Protein AF-A0A093JA53-F1 (afdb_monomer_lite)

pLDDT: mean 82.23, std 18.37, range [38.56, 96.62]

Sequence (67 aa):
VMGDGLANQINNPEVEVDITKPDMTIRQQIMQLKIMTNRLGNANIGNDVDFQDASEFSITGEVHGRG

Foldseek 3Di:
DFDDDLVRCCPPPVDHGDSVDDDVVVVVVVVVVVLVVVLVVCVVVVHDSPPPDPPVPPPPPPPPDDD

Organism: Fulmarus glacialis (NCBI:txid30455)

Radius of gyration: 17.84 Å; chains: 1; bounding box: 41×16×49 Å

Structure (mmCIF, N/CA/C/O backbone):
data_AF-A0A093JA53-F1
#
_entry.id   AF-A0A093JA53-F1
#
loop_
_atom_site.group_PDB
_atom_site.id
_atom_site.type_symbol
_atom_site.label_atom_id
_ato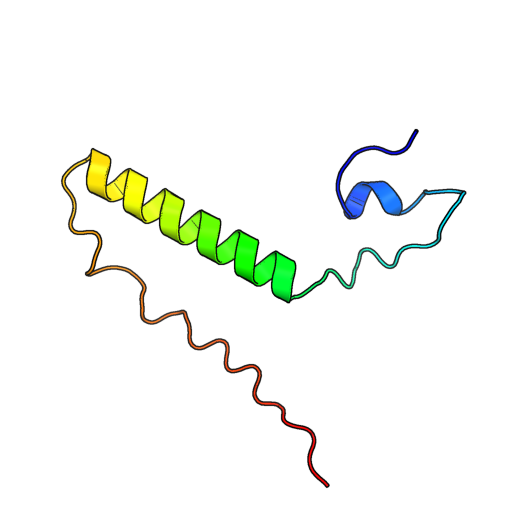m_site.label_alt_id
_atom_site.label_comp_id
_atom_site.label_asym_id
_atom_site.label_entity_id
_atom_site.label_seq_id
_atom_site.pdbx_PDB_ins_code
_atom_site.Cartn_x
_atom_site.Cartn_y
_atom_site.Cartn_z
_atom_site.occupancy
_atom_site.B_iso_or_equiv
_atom_site.auth_seq_id
_atom_site.auth_comp_id
_atom_site.auth_asym_id
_atom_site.auth_atom_id
_atom_site.pdbx_PDB_model_num
ATOM 1 N N . VAL A 1 1 ? -21.288 -1.029 9.963 1.00 80.50 1 VAL A N 1
ATOM 2 C CA . VAL A 1 1 ? -20.089 -1.705 9.413 1.00 80.50 1 VAL A CA 1
ATOM 3 C C . VAL A 1 1 ? -18.959 -0.688 9.414 1.00 80.50 1 VAL A C 1
ATOM 5 O O . VAL A 1 1 ? -19.233 0.455 9.066 1.00 80.50 1 VAL A O 1
ATOM 8 N N . MET A 1 2 ? -17.763 -1.047 9.888 1.00 89.75 2 MET A N 1
ATOM 9 C CA . MET A 1 2 ? -16.602 -0.142 9.899 1.00 89.75 2 MET A CA 1
ATOM 10 C C . MET A 1 2 ? -15.994 -0.021 8.497 1.00 89.75 2 MET A C 1
ATOM 12 O O . MET A 1 2 ? -16.126 -0.945 7.698 1.00 89.75 2 MET A O 1
ATOM 16 N N . GLY A 1 3 ? -15.348 1.108 8.198 1.00 92.69 3 GLY A N 1
ATOM 17 C CA . GLY A 1 3 ? -14.596 1.279 6.950 1.00 92.69 3 GLY A CA 1
ATOM 18 C C . GLY A 1 3 ? -13.292 0.471 6.936 1.00 92.69 3 GLY A C 1
ATOM 19 O O . GLY A 1 3 ? -12.778 0.088 7.989 1.00 92.69 3 GLY A O 1
ATOM 20 N N . ASP A 1 4 ? -12.738 0.247 5.744 1.00 94.81 4 ASP A N 1
ATOM 21 C CA . ASP A 1 4 ? -11.502 -0.522 5.565 1.00 94.81 4 ASP A CA 1
ATOM 22 C C . ASP A 1 4 ? -10.265 0.209 6.102 1.00 94.81 4 ASP A C 1
ATOM 24 O O . ASP A 1 4 ? -10.176 1.436 6.072 1.00 94.81 4 ASP A O 1
ATOM 28 N N . GLY A 1 5 ? -9.260 -0.554 6.531 1.00 94.19 5 GLY A N 1
ATOM 29 C CA . GLY A 1 5 ? -7.971 -0.024 6.977 1.00 94.19 5 GLY A CA 1
ATOM 30 C C . GLY A 1 5 ? -7.908 0.322 8.468 1.00 94.19 5 GLY A C 1
ATOM 31 O O . GLY A 1 5 ? -8.914 0.591 9.123 1.00 94.19 5 GLY A O 1
ATOM 32 N N . LEU A 1 6 ? -6.684 0.315 9.011 1.00 95.31 6 LEU A N 1
ATOM 33 C CA . LEU A 1 6 ? -6.435 0.386 10.456 1.00 95.31 6 LEU A CA 1
ATOM 34 C C . LEU A 1 6 ? -6.983 1.665 11.108 1.00 95.31 6 LEU A C 1
ATOM 36 O O . LEU A 1 6 ? -7.564 1.598 12.183 1.00 95.31 6 LEU A O 1
ATOM 40 N N . ALA A 1 7 ? -6.854 2.821 10.449 1.00 95.81 7 ALA A N 1
ATOM 41 C CA . ALA A 1 7 ? -7.312 4.102 10.997 1.00 95.81 7 ALA A CA 1
ATOM 42 C C . ALA A 1 7 ? -8.834 4.153 11.229 1.00 95.81 7 ALA A C 1
ATOM 44 O O . ALA A 1 7 ? -9.297 4.800 12.166 1.00 95.81 7 ALA A O 1
ATOM 45 N N . ASN A 1 8 ? -9.611 3.424 10.423 1.00 96.62 8 ASN A N 1
ATOM 46 C CA . ASN A 1 8 ? -11.067 3.372 10.544 1.00 96.62 8 ASN A CA 1
ATOM 47 C C . ASN A 1 8 ? -11.549 2.491 11.708 1.00 96.62 8 ASN A C 1
ATOM 49 O O . ASN A 1 8 ? -12.746 2.450 11.983 1.00 96.62 8 ASN A O 1
ATOM 53 N N . GLN A 1 9 ? -10.636 1.810 12.410 1.00 95.56 9 GLN A N 1
ATOM 54 C CA . GLN A 1 9 ? -10.957 0.938 13.541 1.00 95.56 9 GLN A CA 1
ATOM 55 C C . GLN A 1 9 ? -10.951 1.659 14.898 1.00 95.56 9 GLN A C 1
ATOM 57 O O . GLN A 1 9 ? -11.323 1.049 15.893 1.00 95.56 9 GLN A O 1
ATOM 62 N N . ILE A 1 10 ? -10.592 2.951 14.957 1.00 95.44 10 ILE A N 1
ATOM 63 C CA . ILE A 1 10 ? -10.493 3.704 16.224 1.00 95.44 10 ILE A CA 1
ATOM 64 C C . ILE A 1 10 ? -11.810 3.746 17.020 1.00 95.44 10 ILE A C 1
ATOM 66 O O . ILE A 1 10 ? -11.787 3.789 18.243 1.00 95.44 10 ILE A O 1
ATOM 70 N N . ASN A 1 11 ? -12.952 3.706 16.325 1.00 94.06 11 ASN A N 1
ATOM 71 C CA . ASN A 1 11 ? -14.293 3.735 16.917 1.00 94.06 11 ASN A CA 1
ATOM 72 C C . ASN A 1 11 ? -15.047 2.407 16.719 1.00 94.06 11 ASN A C 1
ATOM 74 O O . ASN A 1 11 ? -16.280 2.406 16.704 1.00 94.06 11 ASN A O 1
ATOM 78 N N . ASN A 1 12 ? -14.348 1.290 16.489 1.00 95.75 12 ASN A N 1
ATOM 79 C CA . ASN A 1 12 ? -15.008 -0.001 16.312 1.00 95.75 12 ASN A CA 1
ATOM 80 C C . ASN A 1 12 ? -15.616 -0.467 17.657 1.00 95.75 12 ASN A C 1
ATOM 82 O O . ASN A 1 12 ? -14.866 -0.703 18.601 1.00 95.75 12 ASN A O 1
ATOM 86 N N . PRO A 1 13 ? -16.954 -0.605 17.772 1.00 94.75 13 PRO A N 1
ATOM 87 C CA . PRO A 1 13 ? -17.603 -0.971 19.030 1.00 94.75 13 PRO A CA 1
ATOM 88 C C . PRO A 1 13 ? -17.390 -2.442 19.414 1.00 94.75 13 PRO A C 1
ATOM 90 O O . PRO A 1 13 ? -17.610 -2.795 20.567 1.00 94.75 13 PRO A O 1
ATOM 93 N N . GLU A 1 14 ? -16.975 -3.292 18.471 1.00 96.06 14 GLU A N 1
ATOM 94 C CA . GLU A 1 14 ? -16.798 -4.733 18.691 1.00 96.06 14 GLU A CA 1
ATOM 95 C C . GLU A 1 14 ? -15.376 -5.091 19.149 1.00 96.06 14 GLU A C 1
ATOM 97 O O . GLU A 1 14 ? -15.158 -6.144 19.747 1.00 96.06 14 GLU A 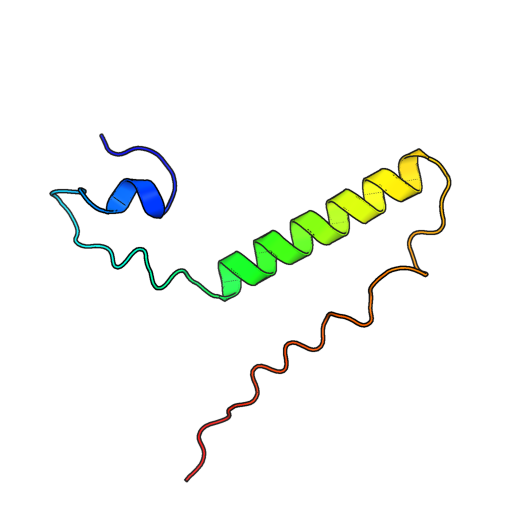O 1
ATOM 102 N N . VAL A 1 15 ? -14.385 -4.245 18.843 1.00 95.06 15 VAL A N 1
ATOM 103 C CA . VAL A 1 15 ? -12.972 -4.512 19.138 1.00 95.06 15 VAL A CA 1
ATOM 104 C C . VAL A 1 15 ? -12.187 -3.216 19.308 1.00 95.06 15 VAL A C 1
ATOM 106 O O . VAL A 1 15 ? -12.193 -2.350 18.437 1.00 95.06 15 VAL A O 1
ATOM 109 N N . GLU A 1 16 ? -11.460 -3.107 20.418 1.00 94.75 16 GLU A N 1
ATOM 110 C CA . GLU A 1 16 ? -10.521 -2.012 20.645 1.00 94.75 16 GLU A CA 1
ATOM 111 C C . GLU A 1 16 ? -9.230 -2.255 19.852 1.00 94.75 16 GLU A C 1
ATOM 113 O O . GLU A 1 16 ? -8.620 -3.323 19.934 1.00 94.75 16 GLU A O 1
ATOM 118 N N . VAL A 1 17 ? -8.808 -1.257 19.074 1.00 94.81 17 VAL A N 1
ATOM 119 C CA . VAL A 1 17 ? -7.625 -1.344 18.213 1.00 94.81 17 VAL A CA 1
ATOM 120 C C . VAL A 1 17 ? -6.711 -0.150 18.468 1.00 94.81 17 VAL A C 1
ATOM 122 O O . VAL A 1 17 ? -7.091 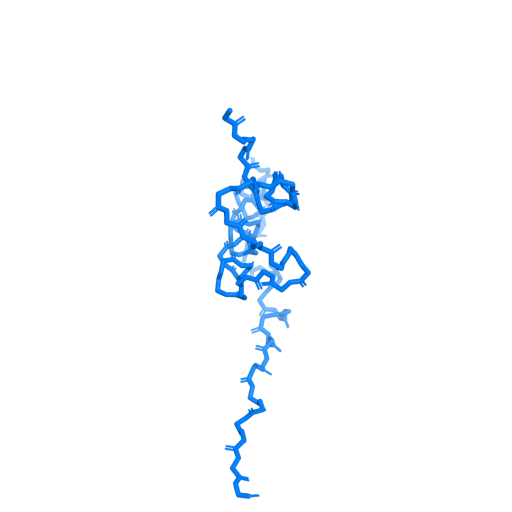0.997 18.235 1.00 94.81 17 VAL A O 1
ATOM 125 N N . ASP A 1 18 ? -5.469 -0.416 18.883 1.00 95.50 18 ASP A N 1
ATOM 126 C CA . ASP A 1 18 ? -4.427 0.612 18.969 1.00 95.50 18 ASP A CA 1
ATOM 127 C C . ASP A 1 18 ? -3.904 0.950 17.5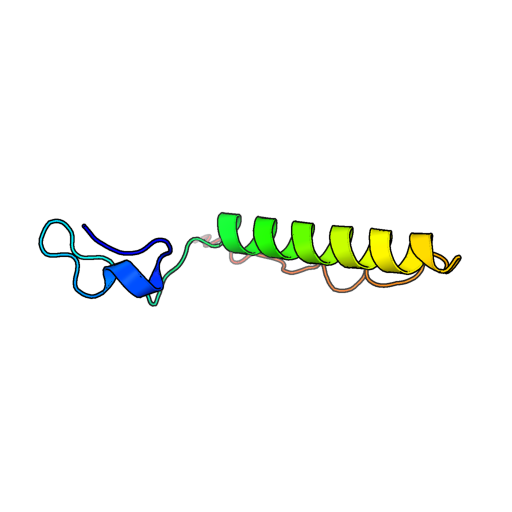66 1.00 95.50 18 ASP A C 1
ATOM 129 O O . ASP A 1 18 ? -2.966 0.342 17.044 1.00 95.50 18 ASP A O 1
ATOM 133 N N . ILE A 1 19 ? -4.513 1.958 16.946 1.00 94.56 19 ILE A N 1
ATOM 134 C CA . ILE A 1 19 ? -4.161 2.397 15.592 1.00 94.56 19 ILE A CA 1
ATOM 135 C C . ILE A 1 19 ? -2.748 3.001 15.487 1.00 94.56 19 ILE A C 1
ATOM 137 O O . ILE A 1 19 ? -2.244 3.188 14.378 1.00 94.56 19 ILE A O 1
ATOM 141 N N . THR A 1 20 ? -2.097 3.316 16.613 1.00 96.00 20 THR A N 1
ATOM 142 C CA . THR A 1 20 ? -0.751 3.914 16.631 1.00 96.00 20 THR A CA 1
ATOM 143 C C . THR A 1 20 ? 0.359 2.876 16.462 1.00 96.00 20 THR A C 1
ATOM 145 O O . THR A 1 20 ? 1.493 3.232 16.127 1.00 96.00 20 THR A O 1
ATOM 148 N N . LYS A 1 21 ? 0.031 1.585 16.608 1.00 95.06 21 LYS A N 1
ATOM 149 C CA . LYS A 1 21 ? 0.957 0.451 16.490 1.00 95.06 21 LYS A CA 1
ATOM 150 C C . LYS A 1 21 ? 0.566 -0.487 15.343 1.00 95.06 21 LYS A C 1
ATOM 152 O O . LYS A 1 21 ? 0.127 -1.609 15.585 1.00 95.06 21 LYS A O 1
ATOM 157 N N . PRO A 1 22 ? 0.717 -0.073 14.078 1.00 93.94 22 PRO A N 1
ATOM 158 C CA . PRO A 1 22 ? 0.481 -0.987 12.971 1.00 93.94 22 PRO A CA 1
ATOM 159 C C . PRO A 1 22 ? 1.598 -2.027 12.872 1.00 93.94 22 PRO A C 1
ATOM 161 O O . PRO A 1 22 ? 2.743 -1.800 13.270 1.00 93.94 22 PRO A O 1
ATOM 164 N N . ASP A 1 23 ? 1.251 -3.141 12.246 1.00 96.12 23 ASP A N 1
ATOM 165 C CA . ASP A 1 23 ? 2.161 -4.239 11.973 1.00 96.12 23 ASP A CA 1
ATOM 166 C C . ASP A 1 23 ? 3.325 -3.811 11.052 1.00 96.12 23 ASP A C 1
ATOM 168 O O . ASP A 1 23 ? 3.137 -3.212 9.983 1.00 96.12 23 ASP A O 1
ATOM 172 N N . MET A 1 24 ? 4.554 -4.108 11.480 1.00 94.19 24 MET A N 1
ATOM 173 C CA . MET A 1 24 ? 5.766 -3.722 10.754 1.00 94.19 24 MET A CA 1
ATOM 174 C C . MET A 1 24 ? 6.019 -4.586 9.514 1.00 94.19 24 MET A C 1
ATOM 176 O O . MET A 1 24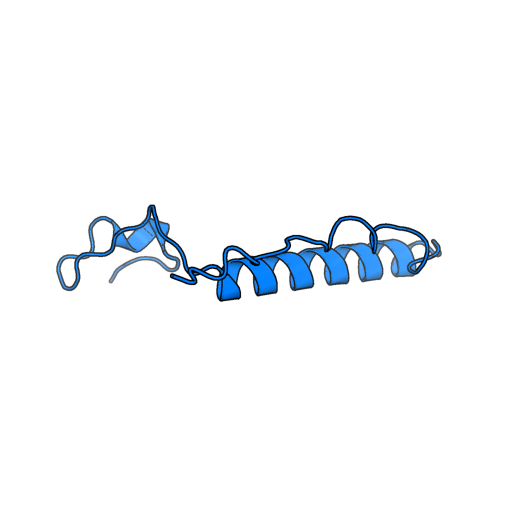 ? 6.572 -4.077 8.538 1.00 94.19 24 MET A O 1
ATOM 180 N N . THR A 1 25 ? 5.579 -5.845 9.498 1.00 95.25 25 THR A N 1
ATOM 181 C CA . THR A 1 25 ? 5.646 -6.716 8.317 1.00 95.25 25 THR A CA 1
ATOM 182 C C . THR A 1 25 ? 4.729 -6.194 7.216 1.00 95.25 25 THR A C 1
ATOM 184 O O . THR A 1 25 ? 5.160 -6.075 6.069 1.00 95.25 25 THR A O 1
ATOM 187 N N . ILE A 1 26 ? 3.508 -5.769 7.552 1.00 94.56 26 ILE A N 1
ATOM 188 C CA . ILE A 1 26 ? 2.597 -5.132 6.589 1.00 94.56 26 ILE A CA 1
ATOM 189 C C . ILE A 1 26 ? 3.204 -3.833 6.042 1.00 94.56 26 ILE A C 1
ATOM 191 O O . ILE A 1 26 ? 3.164 -3.588 4.836 1.00 94.56 26 ILE A O 1
ATOM 195 N N . ARG A 1 27 ? 3.840 -3.009 6.887 1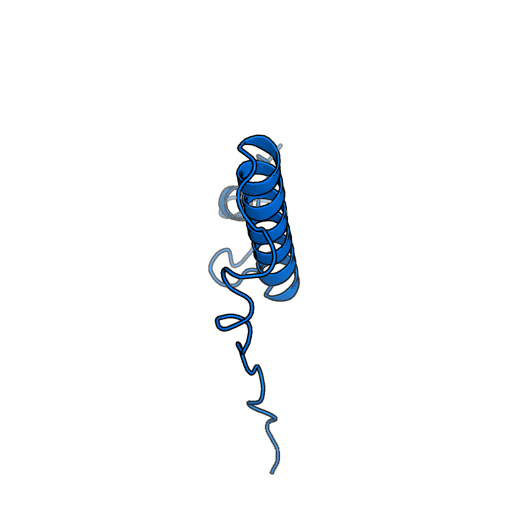.00 93.94 27 ARG A N 1
ATOM 196 C CA . ARG A 1 27 ? 4.553 -1.804 6.420 1.00 93.94 27 ARG A CA 1
ATOM 197 C C . ARG A 1 27 ? 5.701 -2.121 5.461 1.00 93.94 27 ARG A C 1
ATOM 199 O O . ARG A 1 27 ? 5.856 -1.416 4.464 1.00 93.94 27 ARG A O 1
ATOM 206 N N . GLN A 1 28 ? 6.485 -3.163 5.733 1.00 92.56 28 GLN A N 1
ATOM 207 C CA . GLN A 1 28 ? 7.556 -3.612 4.837 1.00 92.56 28 GLN A CA 1
ATOM 208 C C . GLN A 1 28 ? 6.999 -4.081 3.492 1.00 92.56 28 GLN A C 1
ATOM 210 O O . GLN A 1 28 ? 7.525 -3.702 2.450 1.00 92.56 28 GLN A O 1
ATOM 215 N N . GLN A 1 29 ? 5.898 -4.832 3.492 1.00 94.81 29 GLN A N 1
ATOM 216 C CA . GLN A 1 29 ? 5.231 -5.251 2.258 1.00 94.81 29 GLN A CA 1
ATOM 217 C C . GLN A 1 29 ? 4.699 -4.047 1.464 1.00 94.81 29 GLN A C 1
ATOM 219 O O . GLN A 1 29 ? 4.913 -3.972 0.256 1.00 94.81 29 GLN A O 1
ATOM 224 N N . ILE A 1 30 ? 4.097 -3.048 2.125 1.00 94.19 30 ILE A N 1
ATOM 225 C CA . ILE A 1 30 ? 3.688 -1.784 1.480 1.00 94.19 30 ILE A CA 1
ATOM 226 C C . ILE A 1 30 ? 4.894 -1.080 0.841 1.00 94.19 30 ILE A C 1
ATOM 228 O O . ILE A 1 30 ? 4.791 -0.565 -0.272 1.00 94.19 30 ILE A O 1
ATOM 232 N N . MET A 1 31 ? 6.041 -1.051 1.521 1.00 92.31 31 MET A N 1
ATOM 233 C CA . MET A 1 31 ? 7.270 -0.462 0.985 1.00 92.31 31 MET A CA 1
ATOM 234 C C . MET A 1 31 ? 7.784 -1.231 -0.238 1.00 92.31 31 MET A C 1
ATOM 236 O O . MET A 1 31 ? 8.067 -0.612 -1.260 1.00 92.31 31 MET A O 1
ATOM 240 N N . GLN A 1 32 ? 7.833 -2.564 -0.178 1.00 90.56 32 GLN A N 1
ATOM 241 C CA . GLN A 1 32 ? 8.213 -3.403 -1.319 1.00 90.56 32 GLN A CA 1
ATOM 242 C C . GLN A 1 32 ? 7.304 -3.158 -2.530 1.00 90.56 32 GLN A C 1
ATOM 244 O O . GLN A 1 32 ? 7.797 -3.021 -3.649 1.00 90.56 32 GLN A O 1
ATOM 249 N N . LEU A 1 33 ? 5.991 -3.018 -2.319 1.00 96.12 33 LEU A N 1
ATOM 250 C CA . LEU A 1 33 ? 5.047 -2.680 -3.387 1.00 96.12 33 LEU A CA 1
ATOM 251 C C . LEU A 1 33 ? 5.336 -1.305 -4.004 1.00 96.12 33 LEU A C 1
ATOM 253 O O . LEU A 1 33 ? 5.313 -1.170 -5.229 1.00 96.12 33 LEU A O 1
ATOM 257 N N . LYS A 1 34 ? 5.653 -0.289 -3.192 1.00 90.31 34 LYS A N 1
ATOM 258 C CA . LYS A 1 34 ? 6.047 1.041 -3.690 1.00 90.31 34 LYS A CA 1
ATOM 259 C C . LYS A 1 34 ? 7.327 0.981 -4.524 1.00 90.31 34 LYS A C 1
ATOM 261 O O . LYS A 1 34 ? 7.354 1.541 -5.616 1.00 90.31 34 LYS A O 1
ATOM 266 N N . ILE A 1 35 ? 8.344 0.256 -4.055 1.00 88.44 35 ILE A N 1
ATOM 267 C CA . ILE A 1 35 ? 9.607 0.051 -4.782 1.00 88.44 35 ILE A CA 1
ATOM 268 C C . ILE A 1 35 ? 9.338 -0.600 -6.141 1.00 88.44 35 ILE A C 1
ATOM 270 O O . ILE A 1 35 ? 9.780 -0.097 -7.172 1.00 88.44 35 ILE A O 1
ATOM 274 N N . MET A 1 36 ? 8.565 -1.687 -6.163 1.00 91.50 36 MET A N 1
ATOM 275 C CA . MET A 1 36 ? 8.231 -2.380 -7.407 1.00 91.50 36 MET A CA 1
ATOM 276 C C . MET A 1 36 ? 7.422 -1.495 -8.359 1.00 91.50 36 MET A C 1
ATOM 278 O O . MET A 1 36 ? 7.671 -1.507 -9.561 1.00 91.50 36 MET A O 1
ATOM 282 N N . THR A 1 37 ? 6.509 -0.678 -7.833 1.00 92.50 37 THR A N 1
ATOM 283 C CA . THR A 1 37 ? 5.734 0.282 -8.634 1.00 92.50 37 THR A CA 1
ATOM 284 C C . THR A 1 37 ? 6.642 1.337 -9.269 1.00 92.50 37 THR A C 1
ATOM 286 O O . THR A 1 37 ? 6.503 1.626 -10.456 1.00 92.50 37 THR A O 1
ATOM 289 N N . ASN A 1 38 ? 7.618 1.860 -8.524 1.00 89.06 38 ASN A N 1
ATOM 290 C CA . ASN A 1 38 ? 8.602 2.807 -9.052 1.00 89.06 38 ASN A CA 1
ATOM 291 C C . ASN A 1 38 ? 9.478 2.170 -10.138 1.00 89.06 38 ASN A C 1
ATOM 293 O O . ASN A 1 38 ? 9.684 2.775 -11.188 1.00 89.06 38 ASN A O 1
ATOM 297 N N . ARG A 1 39 ? 9.939 0.929 -9.930 1.00 90.19 39 ARG A N 1
ATOM 298 C CA . ARG A 1 39 ? 10.691 0.175 -10.947 1.00 90.19 39 ARG A CA 1
ATOM 299 C C . ARG A 1 39 ? 9.879 -0.019 -12.223 1.00 90.19 39 ARG A C 1
ATOM 301 O O . ARG A 1 39 ? 10.397 0.223 -13.306 1.00 90.19 39 ARG A O 1
ATOM 308 N N . LEU A 1 40 ? 8.603 -0.389 -12.107 1.00 93.81 40 LEU A N 1
ATOM 309 C CA . LEU A 1 40 ? 7.702 -0.497 -13.258 1.00 93.81 40 LEU A CA 1
ATOM 310 C C . LEU A 1 40 ? 7.523 0.851 -13.972 1.00 93.81 40 LEU A C 1
ATOM 312 O O . LEU A 1 40 ? 7.558 0.896 -15.200 1.00 93.81 40 LEU A O 1
ATOM 316 N N . GLY A 1 41 ? 7.385 1.949 -13.223 1.00 93.50 41 GLY A N 1
ATOM 317 C CA . GLY A 1 41 ? 7.303 3.302 -13.778 1.00 93.50 41 GLY A CA 1
ATOM 318 C C . GLY A 1 41 ? 8.559 3.706 -14.556 1.00 93.50 41 GLY A C 1
ATOM 319 O O . GLY A 1 41 ? 8.450 4.210 -15.672 1.00 93.50 41 GLY A O 1
ATOM 320 N N . ASN A 1 42 ? 9.743 3.420 -14.008 1.00 91.19 42 ASN A N 1
ATOM 321 C CA . ASN A 1 42 ? 11.028 3.673 -14.662 1.00 91.19 42 ASN A CA 1
ATOM 322 C C . ASN A 1 42 ? 11.224 2.802 -15.912 1.00 91.19 42 ASN A C 1
ATOM 324 O O . ASN A 1 42 ? 11.579 3.330 -16.966 1.00 91.19 42 ASN A O 1
ATOM 328 N N . ALA A 1 43 ? 10.912 1.504 -15.834 1.00 91.94 43 ALA A N 1
ATOM 329 C CA . ALA A 1 43 ? 10.960 0.602 -16.986 1.00 91.94 43 ALA A CA 1
ATOM 330 C C . ALA A 1 43 ? 10.053 1.087 -18.126 1.00 91.94 43 ALA A C 1
ATOM 332 O O . ALA A 1 43 ? 10.443 1.056 -19.291 1.00 91.94 43 ALA A O 1
ATOM 333 N N . ASN A 1 44 ? 8.859 1.586 -17.790 1.00 95.88 44 ASN A N 1
ATOM 334 C CA . ASN A 1 44 ? 7.894 2.084 -18.766 1.00 95.88 44 ASN A CA 1
ATOM 335 C C . ASN A 1 44 ? 8.406 3.295 -19.570 1.00 95.88 44 ASN A C 1
ATOM 337 O O . ASN A 1 44 ? 8.005 3.471 -20.717 1.00 95.88 44 ASN A O 1
ATOM 341 N N . ILE A 1 45 ? 9.292 4.116 -18.999 1.00 96.12 45 ILE A N 1
ATOM 342 C CA . ILE A 1 45 ? 9.902 5.267 -19.690 1.00 96.12 45 ILE A CA 1
ATOM 343 C C . ILE A 1 45 ? 11.313 4.977 -20.224 1.00 96.12 45 ILE A C 1
ATOM 345 O O . ILE A 1 45 ? 11.972 5.884 -20.726 1.00 96.12 45 ILE A O 1
ATOM 349 N N . GLY A 1 46 ? 11.764 3.719 -20.152 1.00 92.00 46 GLY A N 1
ATOM 350 C CA . GLY A 1 46 ? 13.063 3.280 -20.668 1.00 92.00 46 GLY A CA 1
ATOM 351 C C . GLY A 1 46 ? 14.261 3.635 -19.781 1.00 92.00 46 GLY A C 1
ATOM 352 O O . GLY A 1 46 ? 15.389 3.618 -20.270 1.00 92.00 46 GLY A O 1
ATOM 353 N N . ASN A 1 47 ? 14.037 3.954 -18.502 1.00 89.62 47 ASN A N 1
ATOM 354 C CA . ASN A 1 47 ? 15.104 4.212 -17.533 1.00 89.62 47 ASN A CA 1
ATOM 355 C C . ASN A 1 47 ? 15.648 2.907 -16.927 1.00 89.62 47 ASN A C 1
ATOM 357 O O . ASN A 1 47 ? 14.914 1.930 -16.777 1.00 89.62 47 ASN A O 1
ATOM 361 N N . ASP A 1 48 ? 16.920 2.924 -16.516 1.00 82.19 48 ASP A N 1
ATOM 362 C CA . ASP A 1 48 ? 17.548 1.829 -15.768 1.00 82.19 48 ASP A CA 1
ATOM 363 C C . ASP A 1 48 ? 16.866 1.637 -14.398 1.00 82.19 48 ASP A C 1
ATOM 365 O O . ASP A 1 48 ? 16.703 2.585 -13.624 1.00 82.19 48 ASP A O 1
ATOM 369 N N . VAL A 1 49 ? 16.444 0.403 -14.114 1.00 81.44 49 VAL A N 1
ATOM 370 C CA . VAL A 1 49 ? 15.708 0.013 -12.901 1.00 81.44 49 VAL A CA 1
ATOM 371 C C . VAL A 1 49 ? 16.598 -0.581 -11.808 1.00 81.44 49 VAL A C 1
ATOM 373 O O . VAL A 1 49 ? 16.127 -0.744 -10.679 1.00 81.44 49 VAL A O 1
ATOM 376 N N . ASP A 1 50 ? 17.861 -0.879 -12.121 1.00 73.75 50 ASP A N 1
ATOM 377 C CA . ASP A 1 50 ? 18.801 -1.555 -11.222 1.00 73.75 50 ASP A CA 1
ATOM 378 C C . ASP A 1 50 ? 19.719 -0.569 -10.478 1.00 73.75 50 ASP A C 1
ATOM 380 O O . ASP A 1 50 ? 20.270 -0.903 -9.428 1.00 73.75 50 ASP A O 1
ATOM 384 N N . PHE A 1 51 ? 19.850 0.668 -10.975 1.00 64.06 51 PHE A N 1
ATOM 385 C CA . PHE A 1 51 ? 20.774 1.672 -10.430 1.00 64.06 51 PHE A CA 1
ATOM 386 C C . PHE A 1 51 ? 20.197 2.533 -9.290 1.00 64.06 51 PHE A C 1
ATOM 388 O O . PHE A 1 51 ? 20.948 3.198 -8.576 1.00 64.06 51 PHE A O 1
ATOM 395 N N . GLN A 1 52 ? 18.878 2.534 -9.080 1.00 58.47 52 GLN A N 1
ATOM 396 C CA . GLN A 1 52 ? 18.234 3.367 -8.061 1.00 58.47 52 GLN A CA 1
ATOM 397 C C . GLN A 1 52 ? 17.659 2.503 -6.923 1.00 58.47 52 GLN A C 1
ATOM 399 O O . GLN A 1 52 ? 16.733 1.717 -7.115 1.00 58.47 52 GLN A O 1
ATOM 404 N N . ASP A 1 53 ? 18.210 2.708 -5.721 1.00 57.12 53 ASP A N 1
ATOM 405 C CA . ASP A 1 53 ? 17.592 2.436 -4.411 1.00 57.12 53 ASP A CA 1
ATOM 406 C C . ASP A 1 53 ? 17.693 1.047 -3.752 1.00 57.12 53 ASP A C 1
ATOM 408 O O . ASP A 1 53 ? 16.928 0.719 -2.846 1.00 57.12 53 ASP A O 1
ATOM 412 N N . ALA A 1 54 ? 18.702 0.235 -4.079 1.00 51.78 54 ALA A N 1
ATOM 413 C CA . ALA A 1 54 ? 19.035 -0.905 -3.207 1.00 51.78 54 ALA A CA 1
ATOM 414 C C . ALA A 1 54 ? 19.694 -0.478 -1.871 1.00 51.78 54 ALA A C 1
ATOM 416 O O . ALA A 1 54 ? 19.799 -1.287 -0.951 1.00 51.78 54 ALA A O 1
ATOM 417 N N . SER A 1 55 ? 20.144 0.778 -1.749 1.00 50.88 55 SER A N 1
ATOM 418 C CA . SER A 1 55 ? 20.932 1.265 -0.607 1.00 50.88 55 SER A CA 1
ATOM 419 C C . SER A 1 55 ? 20.122 1.726 0.608 1.00 50.88 55 SER A C 1
ATOM 421 O O . SER A 1 55 ? 20.708 1.860 1.678 1.00 50.88 55 SER A O 1
ATOM 423 N N . GLU A 1 56 ? 18.806 1.940 0.500 1.00 52.56 56 GLU A N 1
ATOM 424 C CA . GLU A 1 56 ? 17.984 2.339 1.659 1.00 52.56 56 GLU A CA 1
ATOM 425 C C . GLU A 1 56 ? 17.404 1.132 2.433 1.00 52.56 56 GLU A C 1
ATOM 427 O O . GLU A 1 56 ? 16.834 1.281 3.513 1.00 52.56 56 GLU A O 1
ATOM 432 N N . PHE A 1 57 ? 17.605 -0.101 1.945 1.00 53.47 57 PHE A N 1
ATOM 433 C CA . PHE A 1 57 ? 17.035 -1.323 2.534 1.00 53.47 57 PHE A CA 1
ATOM 434 C C . PHE A 1 57 ? 17.913 -1.980 3.617 1.00 53.47 57 PHE A C 1
ATOM 436 O O . PHE A 1 57 ? 17.939 -3.198 3.770 1.00 53.47 57 PHE A O 1
ATOM 443 N N . SER A 1 58 ? 18.605 -1.175 4.420 1.00 49.50 58 SER A N 1
ATOM 444 C CA . SER A 1 58 ? 19.178 -1.625 5.694 1.00 49.50 58 SER A CA 1
ATOM 445 C C . SER A 1 58 ? 18.396 -1.006 6.847 1.00 49.50 58 SER A C 1
ATOM 447 O O . SER A 1 58 ? 18.952 -0.317 7.696 1.00 49.50 58 SER A O 1
ATOM 449 N N . ILE A 1 59 ? 17.085 -1.266 6.911 1.00 56.19 59 ILE A N 1
ATOM 450 C CA . ILE A 1 59 ? 16.354 -1.174 8.181 1.00 56.19 59 ILE A CA 1
ATOM 451 C C . ILE A 1 59 ? 16.745 -2.425 8.967 1.00 56.19 59 ILE A C 1
ATOM 453 O O . ILE A 1 59 ? 16.029 -3.425 9.010 1.00 56.19 59 ILE A O 1
ATOM 457 N N . THR A 1 60 ? 17.951 -2.387 9.527 1.00 49.09 60 THR A N 1
ATOM 458 C CA . THR A 1 60 ? 18.459 -3.365 10.479 1.00 49.09 60 THR A CA 1
ATOM 459 C C . THR A 1 60 ? 17.566 -3.325 11.715 1.00 49.09 60 THR A C 1
ATOM 461 O O . THR A 1 60 ? 17.797 -2.566 12.653 1.00 49.09 60 THR A O 1
ATOM 464 N N . GLY A 1 61 ? 16.529 -4.160 11.717 1.00 51.53 61 GLY A N 1
ATOM 465 C CA . GLY A 1 61 ? 15.773 -4.556 12.901 1.00 51.53 61 GLY A CA 1
ATOM 466 C C . GLY A 1 61 ? 16.573 -5.503 13.800 1.00 51.53 61 GLY A C 1
ATOM 467 O O . GLY A 1 61 ? 16.027 -6.484 14.291 1.00 51.53 61 GLY A O 1
ATOM 468 N N . GLU A 1 62 ? 17.860 -5.230 14.010 1.00 52.12 62 GLU A N 1
ATOM 469 C CA . GLU A 1 62 ? 18.679 -5.903 15.015 1.00 52.12 62 GLU A CA 1
ATOM 470 C C . GLU A 1 62 ? 18.807 -5.003 16.248 1.00 52.12 62 GLU A C 1
ATOM 472 O O . GLU A 1 62 ? 19.865 -4.476 16.566 1.00 52.12 62 GLU A O 1
ATOM 477 N N . VAL A 1 63 ? 17.711 -4.865 16.996 1.00 50.19 63 VAL A N 1
ATOM 478 C CA . VAL A 1 63 ? 17.829 -4.817 18.459 1.00 50.19 63 VAL A CA 1
ATOM 479 C C . VAL A 1 63 ? 17.372 -6.178 18.944 1.00 50.19 63 VAL A C 1
ATOM 481 O O . VAL A 1 63 ? 16.256 -6.393 19.410 1.00 50.19 63 VAL A O 1
ATOM 484 N N . HIS A 1 64 ? 18.261 -7.140 18.724 1.00 45.34 64 HIS A N 1
ATOM 485 C CA . HIS A 1 64 ? 18.207 -8.435 19.362 1.00 45.34 64 HIS A CA 1
ATOM 486 C C . HIS A 1 64 ? 18.430 -8.176 20.858 1.00 45.34 64 HIS A C 1
ATOM 488 O O . HIS A 1 64 ? 19.561 -7.988 21.302 1.00 45.34 64 HIS A O 1
ATOM 494 N N . GLY A 1 65 ? 17.340 -8.092 21.623 1.00 49.22 65 GLY A N 1
ATOM 495 C CA . GLY A 1 65 ? 17.393 -8.110 23.078 1.00 49.22 65 GLY A CA 1
ATOM 496 C C . GLY A 1 65 ? 18.073 -9.400 23.528 1.00 49.22 65 GLY A C 1
ATOM 497 O O . GLY A 1 65 ? 17.483 -10.477 23.465 1.00 49.22 65 GLY A O 1
ATOM 498 N N . ARG A 1 66 ? 19.337 -9.290 23.935 1.00 50.22 66 ARG A N 1
ATOM 499 C CA . ARG A 1 66 ? 20.089 -10.328 24.634 1.00 50.22 66 ARG A CA 1
ATOM 500 C C . ARG A 1 66 ? 20.593 -9.751 25.946 1.00 50.22 66 ARG A C 1
ATOM 502 O O . ARG A 1 66 ? 21.350 -8.789 25.902 1.00 50.22 66 ARG A O 1
ATOM 509 N N . GLY A 1 67 ? 20.240 -10.441 27.031 1.00 38.56 67 GLY A N 1
ATOM 510 C CA . GLY A 1 67 ? 20.956 -10.426 28.310 1.00 38.56 67 GLY A CA 1
ATOM 511 C C . GLY A 1 67 ? 20.591 -9.283 29.229 1.00 38.56 67 GLY A C 1
ATOM 512 O O . GLY A 1 67 ? 21.131 -8.182 29.012 1.00 38.56 67 GLY A O 1
#

Secondary structure (DSSP, 8-state):
-PPSSGGGGTT-SS----TTS--HHHHHHHHHHHHHHHHHHHHHTT--SSSSSGGG-----------

InterPro domains:
  IPR001863 Glypican [PF01153] (1-65)
  IPR001863 Glypican [PTHR10822] (1-63)